Protein AF-A0A932UHQ4-F1 (afdb_monomer)

Mean predicted aligned error: 13.34 Å

Nearest PDB structures (foldseek):
  6szw-assembly1_A  TM=2.235E-01  e=7.046E-02  Homo sapiens
  3rpx-assembly1_A  TM=2.672E-01  e=3.011E-01  Homo sapiens
  6szw-assembly1_B  TM=2.443E-01  e=2.387E-01  Homo sapiens
  6szw-assembly1_C  TM=2.481E-01  e=2.841E-01  Homo sapiens
  3dxp-assembly1_A-2  TM=4.484E-01  e=2.438E+00  Cupriavidus pinatubonensis JMP134

Sequence (147 aa):
MKAQSSPATHTNRSVLEGSATVTVVSAGSTLTLVYRLDWVTPARTAAVQAAIETPAARRKQADNTLRDLLEQCVERWSYQHEGSEPQPVPVTRREIRKLNRDQLVWLFQVIGDDIQERLKSAGGSAEPETDAAERVQSSEIIGDDTG

Solvent-accessible surface area (backbone atoms only — not comparable to full-atom values): 8994 Å² total; per-residue (Å²): 134,86,80,82,72,74,74,54,81,56,72,60,75,50,78,50,99,64,31,36,37,47,31,45,37,45,94,63,30,37,40,37,39,34,32,38,52,85,56,73,39,74,70,52,53,50,51,50,50,53,34,71,70,45,55,79,95,50,35,73,60,26,50,50,50,51,43,59,50,44,60,72,28,33,60,30,35,25,59,24,49,74,95,51,76,70,51,78,41,71,51,40,74,71,59,53,66,71,53,51,68,69,56,52,53,49,54,53,47,57,54,49,51,54,51,54,51,48,56,56,62,74,61,74,80,76,74,78,85,87,77,85,82,83,82,90,76,93,83,83,92,83,89,81,89,88,137

pLDDT: mean 73.31, std 17.28, range [30.92, 91.38]

Secondary structure (DSSP, 8-state):
------------EEEETTEEEEEEEETTEEEEEEEESTT--HHHHHHHHHHHH--GGGHHHHHHHHHHHHHHHEEEEEEEETTSPPEEEE--HHHHHT--HHHHHHHHHHHHHHHHHHHHHHT------------------------

Structure (mmCIF, N/CA/C/O backbone):
data_AF-A0A932UHQ4-F1
#
_entry.id   AF-A0A932UHQ4-F1
#
loop_
_atom_site.group_PDB
_atom_site.id
_atom_site.type_symbol
_atom_site.label_atom_id
_atom_site.label_alt_id
_atom_site.label_comp_id
_atom_site.label_asym_id
_atom_site.label_entity_id
_atom_site.label_seq_id
_atom_site.pdbx_PDB_ins_code
_atom_site.Cartn_x
_atom_site.Cartn_y
_atom_site.Cartn_z
_atom_site.occupancy
_atom_site.B_iso_or_equiv
_atom_site.auth_seq_id
_atom_site.auth_comp_id
_atom_site.auth_asym_id
_atom_site.auth_atom_id
_atom_site.pdbx_PDB_model_num
ATOM 1 N N . MET A 1 1 ? 15.896 7.473 30.539 1.00 32.22 1 MET A N 1
ATOM 2 C CA . MET A 1 1 ? 15.873 6.160 29.858 1.00 32.22 1 MET A CA 1
ATOM 3 C C . MET A 1 1 ? 14.906 6.266 28.684 1.00 32.22 1 MET A C 1
ATOM 5 O O . MET A 1 1 ? 13.723 6.455 28.920 1.00 32.22 1 MET A O 1
ATOM 9 N N . LYS A 1 2 ? 15.398 6.293 27.435 1.00 30.92 2 LYS A N 1
ATOM 10 C CA . LYS A 1 2 ? 14.538 6.332 26.240 1.00 30.92 2 LYS A CA 1
ATOM 11 C C . LYS A 1 2 ? 14.083 4.902 25.952 1.00 30.92 2 LYS A C 1
ATOM 13 O O . LYS A 1 2 ? 14.878 4.111 25.459 1.00 30.92 2 LYS A O 1
ATOM 18 N N . ALA A 1 3 ? 12.846 4.569 26.305 1.00 32.34 3 ALA A N 1
ATOM 19 C CA . ALA A 1 3 ? 12.237 3.321 25.876 1.00 32.34 3 ALA A CA 1
ATOM 20 C C . ALA A 1 3 ? 12.028 3.392 24.356 1.00 32.34 3 ALA A C 1
ATOM 22 O O . ALA A 1 3 ? 11.121 4.063 23.868 1.00 32.34 3 ALA A O 1
ATOM 23 N N . GLN A 1 4 ? 12.916 2.740 23.607 1.00 37.84 4 GLN A N 1
ATOM 24 C CA . GLN A 1 4 ? 12.608 2.244 22.272 1.00 37.84 4 GLN A CA 1
ATOM 25 C C . GLN A 1 4 ? 11.568 1.131 22.450 1.00 37.84 4 GLN A C 1
ATOM 27 O O . GLN A 1 4 ? 11.911 -0.043 22.548 1.00 37.84 4 GLN A O 1
ATOM 32 N N . SER A 1 5 ? 10.294 1.503 22.575 1.00 36.25 5 SER A N 1
ATOM 33 C CA . SER A 1 5 ? 9.209 0.534 22.450 1.00 36.25 5 SER A CA 1
ATOM 34 C C . SER A 1 5 ? 9.106 0.164 20.978 1.00 36.25 5 SER A C 1
ATOM 36 O O . SER A 1 5 ? 8.665 0.970 20.160 1.00 36.25 5 SER A O 1
ATOM 38 N N . SER A 1 6 ? 9.566 -1.042 20.652 1.00 48.47 6 SER A N 1
ATOM 39 C CA . SER A 1 6 ? 9.252 -1.712 19.390 1.00 48.47 6 SER A CA 1
ATOM 40 C C . SER A 1 6 ? 7.749 -1.580 19.119 1.00 48.47 6 SER A C 1
ATOM 42 O O . SER A 1 6 ? 6.965 -1.893 20.022 1.00 48.47 6 SER A O 1
ATOM 44 N N . PRO A 1 7 ? 7.304 -1.110 17.942 1.00 43.22 7 PRO A N 1
ATOM 45 C CA . PRO A 1 7 ? 5.892 -1.196 17.619 1.00 43.22 7 PRO A CA 1
ATOM 46 C C . PRO A 1 7 ? 5.579 -2.677 17.407 1.00 43.22 7 PRO A C 1
ATOM 48 O O . PRO A 1 7 ? 6.293 -3.366 16.682 1.00 43.22 7 PRO A O 1
ATOM 51 N N . ALA A 1 8 ? 4.576 -3.182 18.118 1.00 41.97 8 ALA A N 1
ATOM 52 C CA . ALA A 1 8 ? 4.170 -4.574 18.035 1.00 41.97 8 ALA A CA 1
ATOM 53 C C . ALA A 1 8 ? 3.922 -4.978 16.566 1.00 41.97 8 ALA A C 1
ATOM 55 O O . ALA A 1 8 ? 3.245 -4.283 15.814 1.00 41.97 8 ALA A O 1
ATOM 56 N N . THR A 1 9 ? 4.501 -6.102 16.152 1.00 50.09 9 THR A N 1
ATOM 57 C CA . THR A 1 9 ? 4.304 -6.686 14.822 1.00 50.09 9 THR A CA 1
ATOM 58 C C . THR A 1 9 ? 3.655 -8.042 15.035 1.00 50.09 9 THR A C 1
ATOM 60 O O . THR A 1 9 ? 4.331 -9.022 15.332 1.00 50.09 9 THR A O 1
ATOM 63 N N . HIS A 1 10 ? 2.331 -8.101 14.931 1.00 46.88 10 HIS A N 1
ATOM 64 C CA . HIS A 1 10 ? 1.607 -9.366 14.849 1.00 46.88 10 HIS A CA 1
ATOM 65 C C . HIS A 1 10 ? 0.943 -9.456 13.479 1.00 46.88 10 HIS A C 1
ATOM 67 O O . HIS A 1 10 ? -0.136 -8.905 13.274 1.00 46.88 10 HIS A O 1
ATOM 73 N N . THR A 1 11 ? 1.609 -10.153 12.556 1.00 55.97 11 THR A N 1
ATOM 74 C CA . THR A 1 11 ? 1.169 -10.325 11.170 1.00 55.97 11 THR A CA 1
ATOM 75 C C . THR A 1 11 ? 0.396 -11.635 11.019 1.00 55.97 11 THR A C 1
ATOM 77 O O . THR A 1 11 ? 0.990 -12.701 10.871 1.00 55.97 11 THR A O 1
ATOM 80 N N . ASN A 1 12 ? -0.939 -11.580 11.051 1.00 55.19 12 ASN A N 1
ATOM 81 C CA . ASN A 1 12 ? -1.762 -12.692 10.569 1.00 55.19 12 ASN A CA 1
ATOM 82 C C . ASN A 1 12 ? -1.831 -12.604 9.035 1.00 55.19 12 ASN A C 1
ATOM 84 O O . ASN A 1 12 ? -2.286 -11.596 8.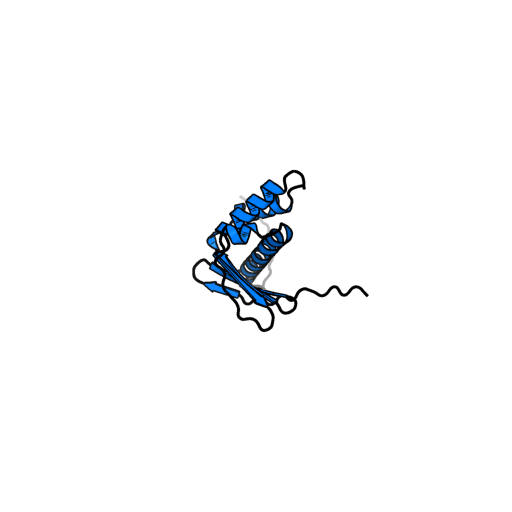493 1.00 55.19 12 ASN A O 1
ATOM 88 N N . ARG A 1 13 ? -1.305 -13.622 8.343 1.00 65.62 13 ARG A N 1
ATOM 89 C CA . ARG A 1 13 ? -1.136 -13.644 6.884 1.00 65.62 13 ARG A CA 1
ATOM 90 C C . ARG A 1 13 ? -2.131 -14.615 6.268 1.00 65.62 13 ARG A C 1
ATOM 92 O O . ARG A 1 13 ? -2.139 -15.792 6.608 1.00 65.62 13 ARG A O 1
ATOM 99 N N . SER A 1 14 ? -2.928 -14.143 5.317 1.00 64.00 14 SER A N 1
ATOM 100 C CA . SER A 1 14 ? -3.786 -14.995 4.484 1.00 64.00 14 SER A CA 1
ATOM 101 C C . SER A 1 14 ? -3.622 -14.614 3.014 1.00 64.00 14 SER A C 1
ATOM 103 O O . SER A 1 14 ? -3.388 -13.443 2.704 1.00 64.00 14 SER A O 1
ATOM 105 N N . VAL A 1 15 ? -3.699 -15.602 2.120 1.00 65.88 15 VAL A N 1
ATOM 106 C CA . VAL A 1 15 ? -3.723 -15.411 0.662 1.00 65.88 15 VAL A CA 1
ATOM 107 C C . VAL A 1 15 ? -5.084 -15.866 0.161 1.00 65.88 15 VAL A C 1
ATOM 109 O O . VAL A 1 15 ? -5.520 -16.970 0.474 1.00 65.88 15 VAL A O 1
ATOM 112 N N . LEU A 1 16 ? -5.742 -15.009 -0.606 1.00 63.16 16 LEU A N 1
ATOM 113 C CA . LEU A 1 16 ? -6.976 -15.296 -1.332 1.00 63.16 16 LEU A CA 1
ATOM 114 C C . LEU A 1 16 ? -6.670 -14.993 -2.796 1.00 63.16 16 LEU A C 1
ATOM 116 O O . LEU A 1 16 ? -6.079 -13.957 -3.042 1.00 63.16 16 LEU A O 1
ATOM 120 N N . GLU A 1 17 ? -6.994 -15.888 -3.732 1.00 67.69 17 GLU A N 1
ATOM 121 C CA . GLU A 1 17 ? -6.719 -15.785 -5.184 1.00 67.69 17 GLU A CA 1
ATOM 122 C C . GLU A 1 17 ? -6.253 -14.396 -5.686 1.00 67.69 17 GLU A C 1
ATOM 124 O O . GLU A 1 17 ? -7.058 -13.513 -5.967 1.00 67.69 17 GLU A O 1
ATOM 129 N N . GLY A 1 18 ? -4.933 -14.192 -5.795 1.00 77.00 18 GLY A N 1
ATOM 130 C CA . GLY A 1 18 ? -4.339 -12.964 -6.349 1.00 77.00 18 GLY A CA 1
ATOM 131 C C . GLY A 1 18 ? -4.169 -11.777 -5.387 1.00 77.00 18 GLY A C 1
ATOM 132 O O . GLY A 1 18 ? -3.491 -10.815 -5.749 1.00 77.00 18 GLY A O 1
ATOM 133 N N . SER A 1 19 ? -4.679 -11.860 -4.160 1.00 84.75 19 SER A N 1
ATOM 134 C CA . SER A 1 19 ? -4.594 -10.824 -3.126 1.00 84.75 19 SER A CA 1
ATOM 135 C C . SER A 1 19 ? -4.091 -11.384 -1.786 1.00 84.75 19 SER A C 1
ATOM 137 O O . SER A 1 19 ? -4.210 -12.567 -1.459 1.00 84.75 19 SER A O 1
ATOM 139 N N . ALA A 1 20 ? -3.480 -10.519 -0.988 1.00 85.06 20 ALA A N 1
ATOM 140 C CA . ALA A 1 20 ? -2.938 -10.836 0.320 1.00 85.06 20 ALA A CA 1
ATOM 141 C C . ALA A 1 20 ? -3.496 -9.887 1.377 1.00 85.06 20 ALA A C 1
ATOM 143 O O . ALA A 1 20 ? -3.722 -8.701 1.132 1.00 85.06 20 ALA A O 1
ATOM 144 N N . THR A 1 21 ? -3.693 -10.434 2.573 1.00 86.00 21 THR A N 1
ATOM 145 C CA . THR A 1 21 ? -4.080 -9.664 3.751 1.00 86.00 21 THR A CA 1
ATOM 146 C C . THR A 1 21 ? -2.889 -9.547 4.689 1.00 86.00 21 THR A C 1
ATOM 148 O O . THR A 1 21 ? -2.250 -10.556 5.002 1.00 86.00 21 THR A O 1
ATOM 151 N N . VAL A 1 22 ? -2.624 -8.326 5.150 1.00 85.38 22 VAL A N 1
ATOM 152 C CA . VAL A 1 22 ? -1.652 -8.024 6.202 1.00 85.38 22 VAL A CA 1
ATOM 153 C C . VAL A 1 22 ? -2.358 -7.265 7.322 1.00 85.38 22 VAL A C 1
ATOM 155 O O . VAL A 1 22 ? -3.051 -6.272 7.087 1.00 85.38 22 VAL A O 1
ATOM 158 N N . THR A 1 23 ? -2.202 -7.752 8.548 1.00 84.75 23 THR A N 1
ATOM 159 C CA . THR A 1 23 ? -2.722 -7.105 9.754 1.00 84.75 23 THR A CA 1
ATOM 160 C C . THR A 1 23 ? -1.554 -6.576 10.574 1.00 84.75 23 THR A C 1
ATOM 162 O O . THR A 1 23 ? -0.592 -7.297 10.813 1.00 84.75 23 THR A O 1
ATOM 165 N N . VAL A 1 24 ? -1.635 -5.316 10.994 1.00 83.69 24 VAL A N 1
ATOM 166 C CA . VAL 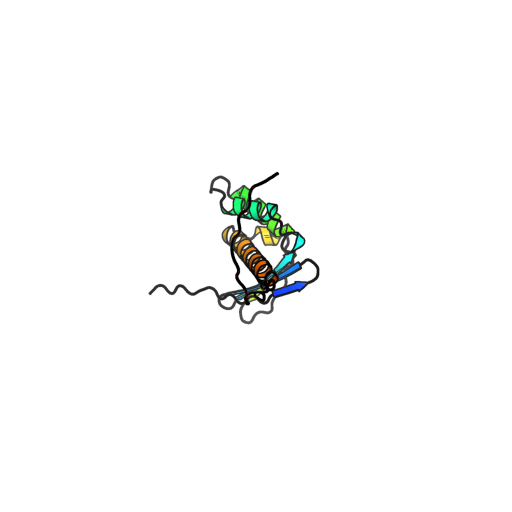A 1 24 ? -0.640 -4.646 11.833 1.00 83.69 24 VAL A CA 1
ATOM 167 C C . VAL A 1 24 ? -1.320 -4.174 13.106 1.00 83.69 24 VAL A C 1
ATOM 169 O O . VAL A 1 24 ? -2.324 -3.466 13.048 1.00 83.69 24 VAL A O 1
ATOM 172 N N . VAL A 1 25 ? -0.768 -4.549 14.257 1.00 81.88 25 VAL A N 1
ATOM 173 C CA . VAL A 1 25 ? -1.319 -4.208 15.572 1.00 81.88 25 VAL A CA 1
ATOM 174 C C . VAL A 1 25 ? -0.342 -3.296 16.293 1.00 81.88 25 VAL A C 1
ATOM 176 O O . VAL A 1 25 ? 0.749 -3.725 16.623 1.00 81.88 25 VAL A O 1
ATOM 179 N N . SER A 1 26 ? -0.717 -2.055 16.581 1.00 76.88 26 SER A N 1
ATOM 180 C CA . SER A 1 26 ? 0.136 -1.102 17.292 1.00 76.88 26 SER A CA 1
ATOM 181 C C . SER A 1 26 ? -0.655 -0.354 18.357 1.00 76.88 26 SER A C 1
ATOM 183 O O . SER A 1 26 ? -1.703 0.211 18.057 1.00 76.88 26 SER A O 1
ATOM 185 N N . ALA A 1 27 ? -0.149 -0.356 19.596 1.00 77.06 27 ALA A N 1
ATOM 186 C CA . ALA A 1 27 ? -0.675 0.411 20.733 1.00 77.06 27 ALA A CA 1
ATOM 187 C C . ALA A 1 27 ? -2.217 0.387 20.853 1.00 77.06 27 ALA A C 1
ATOM 189 O O . ALA A 1 27 ? -2.868 1.430 20.830 1.00 77.06 27 ALA A O 1
ATOM 190 N N . GLY A 1 28 ? -2.806 -0.812 20.918 1.00 73.50 28 GLY A N 1
ATOM 191 C CA . GLY A 1 28 ? -4.261 -0.982 21.044 1.00 73.50 28 GLY A CA 1
ATOM 192 C C . GLY A 1 28 ? -5.045 -0.684 19.761 1.00 73.50 28 GLY A C 1
ATOM 193 O O . GLY A 1 28 ? -6.260 -0.567 19.790 1.00 73.50 28 GLY A O 1
ATOM 194 N N . SER A 1 29 ? -4.387 -0.539 18.613 1.00 79.06 29 SER A N 1
ATOM 195 C CA . SER A 1 29 ? -5.055 -0.357 17.325 1.00 79.06 29 SER A CA 1
ATOM 196 C C . SER A 1 29 ? -4.635 -1.429 16.333 1.00 79.06 29 SER A C 1
ATOM 198 O O . SER A 1 29 ? -3.470 -1.808 16.281 1.00 79.06 29 SER A O 1
ATOM 200 N N . THR A 1 30 ? -5.573 -1.884 15.514 1.00 84.31 30 THR A N 1
ATOM 201 C CA . THR A 1 30 ? -5.357 -2.872 14.463 1.00 84.31 30 THR A CA 1
ATOM 202 C C . THR A 1 30 ? -5.686 -2.251 13.114 1.00 84.31 30 THR A C 1
ATOM 204 O O . THR A 1 30 ? -6.799 -1.779 12.888 1.00 84.31 30 THR A O 1
ATOM 207 N N . LEU A 1 31 ? -4.720 -2.261 12.203 1.00 84.19 31 LEU A N 1
ATOM 208 C CA . LEU A 1 31 ? -4.926 -1.973 10.792 1.00 84.19 31 LEU A CA 1
ATOM 209 C C . LEU A 1 31 ? -4.908 -3.290 10.025 1.00 84.19 31 LEU A C 1
ATOM 211 O O . LEU A 1 31 ? -3.943 -4.038 10.115 1.00 84.19 31 LEU A O 1
ATOM 215 N N . THR A 1 32 ? -5.938 -3.553 9.235 1.00 87.00 32 THR A N 1
ATOM 216 C CA . THR A 1 32 ? -5.931 -4.651 8.264 1.00 87.00 32 THR A CA 1
ATOM 217 C C . THR A 1 32 ? -5.926 -4.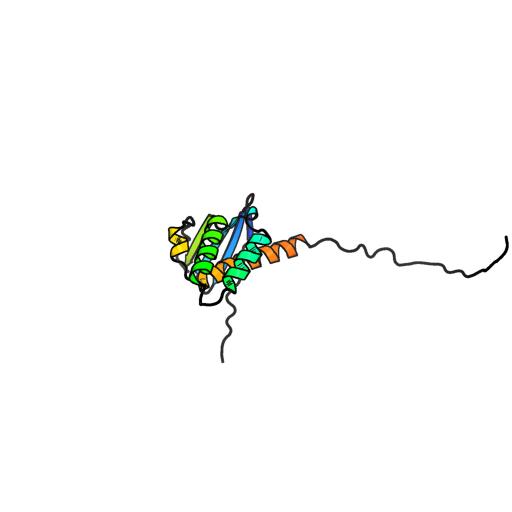065 6.865 1.00 87.00 32 THR A C 1
ATOM 219 O O . THR A 1 32 ? -6.725 -3.182 6.564 1.00 87.00 32 THR A O 1
ATOM 222 N N . LEU A 1 33 ? -5.024 -4.546 6.019 1.00 87.44 33 LEU A N 1
ATOM 223 C CA . LEU A 1 33 ? -4.851 -4.136 4.631 1.00 87.44 33 LEU A CA 1
ATOM 224 C C . LEU A 1 33 ? -5.055 -5.355 3.742 1.00 87.44 33 LEU A C 1
ATOM 226 O O . LEU A 1 33 ? -4.462 -6.402 3.992 1.00 87.44 33 LEU A O 1
ATOM 230 N N . VAL A 1 34 ? -5.859 -5.204 2.695 1.00 88.38 34 VAL A N 1
ATOM 231 C CA . VAL A 1 34 ? -5.984 -6.192 1.621 1.00 88.38 34 VAL A CA 1
ATOM 232 C C . VAL A 1 34 ? -5.405 -5.577 0.361 1.00 88.38 34 VAL A C 1
ATOM 234 O O . VAL A 1 34 ? -5.875 -4.531 -0.093 1.00 88.38 34 VAL A O 1
ATOM 237 N N . TYR A 1 35 ? -4.366 -6.206 -0.175 1.00 87.50 35 TYR A N 1
ATOM 238 C CA . TYR A 1 35 ? -3.615 -5.706 -1.315 1.00 87.50 35 TYR A CA 1
ATOM 239 C C . TYR A 1 35 ? -3.419 -6.786 -2.375 1.00 87.50 35 TYR A C 1
ATOM 241 O O . TYR A 1 35 ? -3.454 -7.981 -2.096 1.00 87.50 35 TYR A O 1
ATOM 249 N N . ARG A 1 36 ? -3.203 -6.346 -3.606 1.00 87.31 36 ARG A N 1
ATOM 250 C CA . ARG A 1 36 ? -3.063 -7.191 -4.786 1.00 87.31 36 ARG A CA 1
ATOM 251 C C . ARG A 1 36 ? -1.626 -7.681 -4.948 1.00 87.31 36 ARG A C 1
ATOM 253 O O . ARG A 1 36 ? -0.699 -6.873 -4.989 1.00 87.31 36 ARG A O 1
ATOM 260 N N . LEU A 1 37 ? -1.431 -8.993 -5.078 1.00 80.50 37 LEU A N 1
ATOM 261 C CA . LEU A 1 37 ? -0.108 -9.604 -5.264 1.00 80.50 37 LEU A CA 1
ATOM 262 C C . LEU A 1 37 ? 0.413 -9.424 -6.693 1.00 80.50 37 LEU A C 1
ATOM 264 O O . LEU A 1 37 ? 1.600 -9.169 -6.880 1.00 80.50 37 LEU A O 1
ATOM 268 N N . ASP A 1 38 ? -0.470 -9.481 -7.695 1.00 80.38 38 ASP A N 1
ATOM 269 C CA . ASP A 1 38 ? -0.127 -9.234 -9.105 1.00 80.38 38 ASP A CA 1
ATOM 270 C C . ASP A 1 38 ? 0.353 -7.796 -9.349 1.00 80.38 38 ASP A C 1
ATOM 272 O O . ASP A 1 38 ? 0.999 -7.492 -10.356 1.00 80.38 38 ASP A O 1
ATOM 276 N N . TRP A 1 39 ? 0.060 -6.896 -8.408 1.00 79.25 39 TRP A N 1
ATOM 277 C CA . TRP A 1 39 ? 0.526 -5.529 -8.481 1.00 79.25 39 TRP A CA 1
ATOM 278 C C . TRP A 1 39 ? 2.019 -5.392 -8.177 1.00 79.25 39 TRP A C 1
ATOM 280 O O . TRP A 1 39 ? 2.664 -4.484 -8.710 1.00 79.25 39 TRP A O 1
ATOM 290 N N . VAL A 1 40 ? 2.575 -6.282 -7.357 1.00 74.94 40 VAL A N 1
ATOM 291 C CA . VAL A 1 40 ? 3.941 -6.185 -6.848 1.00 74.94 40 VAL A CA 1
ATOM 292 C C . VAL A 1 40 ? 4.934 -6.630 -7.917 1.00 74.94 40 VAL A C 1
ATOM 294 O O . VAL A 1 40 ? 5.315 -7.794 -8.014 1.00 74.94 40 VAL A O 1
ATOM 297 N N . THR A 1 41 ? 5.395 -5.675 -8.718 1.00 81.25 41 THR A N 1
ATOM 298 C CA . THR A 1 41 ? 6.445 -5.900 -9.715 1.00 81.25 41 THR A CA 1
ATOM 299 C C . THR A 1 41 ? 7.718 -5.141 -9.346 1.00 81.25 41 THR A C 1
ATOM 301 O O . THR A 1 41 ? 7.628 -4.066 -8.745 1.00 81.25 41 THR A O 1
ATOM 304 N N . PRO A 1 42 ? 8.911 -5.612 -9.764 1.00 77.88 42 PRO A N 1
ATOM 305 C CA . PRO A 1 42 ? 10.168 -4.901 -9.514 1.00 77.88 42 PRO A CA 1
ATOM 306 C C . PRO A 1 42 ? 10.139 -3.436 -9.974 1.00 77.88 42 PRO A C 1
ATOM 308 O O . PRO A 1 42 ? 10.640 -2.553 -9.282 1.00 77.88 42 PRO A O 1
ATOM 311 N N . ALA A 1 43 ? 9.486 -3.161 -11.108 1.00 82.25 43 ALA A N 1
ATOM 312 C CA . ALA A 1 43 ? 9.324 -1.809 -11.636 1.00 82.25 43 ALA A CA 1
ATOM 313 C C . ALA A 1 43 ? 8.499 -0.904 -10.704 1.00 82.25 43 ALA A C 1
ATOM 315 O O . ALA A 1 43 ? 8.841 0.261 -10.502 1.00 82.25 43 ALA A O 1
ATOM 316 N N . ARG A 1 44 ? 7.426 -1.434 -10.105 1.00 84.94 44 ARG A N 1
ATOM 317 C CA . ARG A 1 44 ? 6.587 -0.686 -9.159 1.00 84.94 44 ARG A CA 1
ATOM 318 C C . ARG A 1 44 ? 7.278 -0.500 -7.817 1.00 84.94 44 ARG A C 1
ATOM 320 O O . ARG A 1 44 ? 7.231 0.601 -7.279 1.00 84.94 44 ARG A O 1
ATOM 327 N N . THR A 1 45 ? 7.992 -1.510 -7.328 1.00 84.25 45 THR A N 1
ATOM 328 C CA . THR A 1 45 ? 8.819 -1.387 -6.120 1.00 84.25 45 THR A CA 1
ATOM 329 C C . THR A 1 45 ? 9.890 -0.308 -6.290 1.00 84.25 45 THR A C 1
ATOM 331 O O . THR A 1 45 ? 10.050 0.542 -5.417 1.00 84.25 45 THR A O 1
ATOM 334 N N . ALA A 1 46 ? 10.562 -0.265 -7.444 1.00 84.88 46 ALA A N 1
ATOM 335 C CA . ALA A 1 46 ? 11.524 0.790 -7.755 1.00 84.88 46 ALA A CA 1
ATOM 336 C C . ALA A 1 46 ? 10.867 2.181 -7.821 1.00 84.88 46 ALA A C 1
ATOM 338 O O . ALA A 1 46 ? 11.427 3.152 -7.313 1.00 84.88 46 ALA A O 1
ATOM 339 N N . ALA A 1 47 ? 9.662 2.289 -8.394 1.00 87.12 47 ALA A N 1
ATOM 340 C CA . ALA A 1 47 ? 8.915 3.546 -8.440 1.00 87.12 47 ALA A CA 1
ATOM 341 C C . ALA A 1 47 ? 8.517 4.049 -7.041 1.00 87.12 47 ALA A C 1
ATOM 343 O O . ALA A 1 47 ? 8.623 5.246 -6.768 1.00 87.12 47 ALA A O 1
ATOM 344 N N . VAL A 1 48 ? 8.104 3.145 -6.146 1.00 88.50 48 VAL A N 1
ATOM 345 C CA . VAL A 1 48 ? 7.836 3.460 -4.735 1.00 88.50 48 VAL A CA 1
ATOM 346 C C . VAL A 1 48 ? 9.106 3.977 -4.062 1.00 88.50 48 VAL A C 1
ATOM 348 O O . VAL A 1 48 ? 9.081 5.062 -3.482 1.00 88.50 48 VAL A O 1
ATOM 351 N N . GLN A 1 49 ? 10.226 3.260 -4.192 1.00 88.56 49 GLN A N 1
ATOM 352 C CA . GLN A 1 49 ? 11.492 3.651 -3.569 1.00 88.56 49 GLN A CA 1
ATOM 353 C C . GLN A 1 49 ? 11.962 5.030 -4.052 1.00 88.56 49 GLN A C 1
ATOM 355 O O . GLN A 1 49 ? 12.248 5.912 -3.242 1.00 88.56 49 GLN A O 1
ATOM 360 N N . ALA A 1 50 ? 11.932 5.265 -5.365 1.00 88.62 50 ALA A N 1
ATOM 361 C CA . ALA A 1 50 ? 12.283 6.557 -5.945 1.00 88.62 50 ALA A CA 1
ATOM 362 C C . ALA A 1 50 ? 11.381 7.691 -5.421 1.00 88.62 50 ALA A C 1
ATOM 364 O O . ALA A 1 50 ? 11.849 8.800 -5.143 1.00 88.62 50 ALA A O 1
ATOM 365 N N . ALA A 1 51 ? 10.083 7.429 -5.241 1.00 87.88 51 ALA A N 1
ATOM 366 C CA . ALA A 1 51 ? 9.155 8.404 -4.681 1.00 87.88 51 ALA A CA 1
ATOM 367 C C . ALA A 1 51 ? 9.423 8.685 -3.186 1.00 87.88 51 ALA A C 1
ATOM 369 O O . ALA A 1 51 ? 9.301 9.836 -2.748 1.00 87.88 51 ALA A O 1
ATOM 370 N N . ILE A 1 52 ? 9.842 7.682 -2.407 1.00 87.12 52 ILE A N 1
ATOM 371 C CA . ILE A 1 52 ? 10.237 7.827 -0.994 1.00 87.12 52 ILE A CA 1
ATOM 372 C C . ILE A 1 52 ? 11.511 8.674 -0.858 1.00 87.12 52 ILE A C 1
ATOM 374 O O . ILE A 1 52 ? 11.568 9.571 -0.014 1.00 87.12 52 ILE A O 1
ATOM 378 N N . GLU A 1 53 ? 12.494 8.457 -1.726 1.00 89.12 53 GLU A N 1
ATOM 379 C CA . GLU A 1 53 ? 13.791 9.151 -1.703 1.00 89.12 53 GLU A CA 1
ATOM 380 C C . GLU A 1 53 ? 13.750 10.550 -2.341 1.00 89.12 53 GLU A C 1
ATOM 382 O O . GLU A 1 53 ? 14.703 11.324 -2.239 1.00 89.12 53 GLU A O 1
ATOM 387 N N . THR A 1 54 ? 12.634 10.910 -2.984 1.00 88.50 54 THR A N 1
ATOM 388 C CA . THR A 1 54 ? 12.505 12.178 -3.708 1.00 88.50 54 THR A CA 1
ATOM 389 C C . THR A 1 54 ? 12.744 13.403 -2.796 1.00 88.50 54 THR A C 1
ATOM 391 O O . THR A 1 54 ? 12.065 13.564 -1.771 1.00 88.50 54 THR A O 1
ATOM 394 N N . PRO A 1 55 ? 13.638 14.339 -3.191 1.00 81.62 55 PRO A N 1
ATOM 395 C CA . PRO A 1 55 ? 13.901 15.572 -2.452 1.00 81.62 55 PRO A CA 1
ATOM 396 C C . PRO A 1 55 ? 12.663 16.455 -2.271 1.00 81.62 55 PRO A C 1
ATOM 398 O O . PRO A 1 55 ? 11.739 16.444 -3.088 1.00 81.62 55 PRO A O 1
ATOM 401 N N . ALA A 1 56 ? 12.689 17.316 -1.245 1.00 80.12 56 ALA A N 1
ATOM 402 C CA . ALA A 1 56 ? 11.585 18.219 -0.895 1.00 80.12 56 ALA A CA 1
ATOM 403 C C . ALA A 1 56 ? 11.010 19.000 -2.092 1.00 80.12 56 ALA A C 1
ATOM 405 O O . ALA A 1 56 ? 9.792 19.091 -2.235 1.00 80.12 56 ALA A O 1
ATOM 406 N N . ALA A 1 57 ? 11.876 19.469 -2.994 1.00 78.19 57 ALA A N 1
ATOM 407 C CA . ALA A 1 57 ? 11.502 20.250 -4.172 1.00 78.19 57 ALA A CA 1
ATOM 408 C C . ALA A 1 57 ? 10.534 19.536 -5.139 1.00 78.19 57 ALA A C 1
ATOM 410 O O . ALA A 1 57 ? 9.810 20.205 -5.872 1.00 78.19 57 ALA A O 1
ATOM 411 N N . ARG A 1 58 ? 10.488 18.195 -5.147 1.00 83.94 58 ARG A N 1
ATOM 412 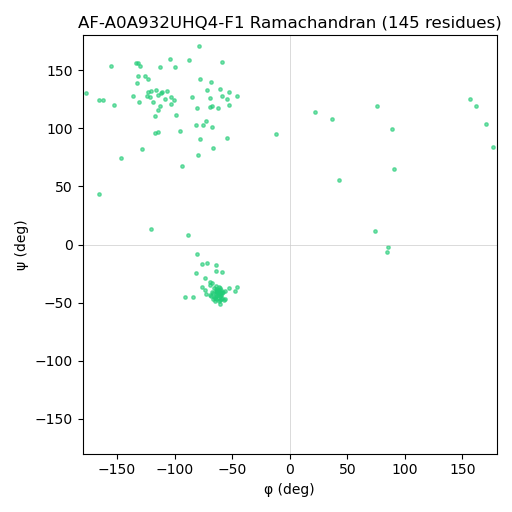C CA . ARG A 1 58 ? 9.579 17.399 -5.998 1.00 83.94 58 ARG A CA 1
ATOM 413 C C . ARG A 1 58 ? 8.635 16.495 -5.198 1.00 83.94 58 ARG A C 1
ATOM 415 O O . ARG A 1 58 ? 7.957 15.648 -5.779 1.00 83.94 58 ARG A O 1
ATOM 422 N N . ARG A 1 59 ? 8.523 16.702 -3.878 1.00 84.56 59 ARG A N 1
ATOM 423 C CA . ARG A 1 59 ? 7.703 15.851 -2.993 1.00 84.56 59 ARG A CA 1
ATOM 424 C C . ARG A 1 59 ? 6.246 15.762 -3.415 1.00 84.56 59 ARG A C 1
ATOM 426 O O . ARG A 1 59 ? 5.701 14.673 -3.403 1.00 84.56 59 ARG A O 1
ATOM 433 N N . LYS A 1 60 ? 5.632 16.859 -3.864 1.00 87.81 60 LYS A N 1
ATOM 434 C CA . LYS A 1 60 ? 4.225 16.839 -4.297 1.00 87.81 60 LYS A CA 1
ATOM 435 C C . LYS A 1 60 ? 3.981 15.842 -5.434 1.00 87.81 60 LYS A C 1
ATOM 437 O O . LYS A 1 60 ? 2.974 15.143 -5.428 1.00 87.81 60 LYS A O 1
ATOM 442 N N . GLN A 1 61 ? 4.899 15.777 -6.399 1.00 87.69 61 GLN A N 1
ATOM 443 C CA . GLN A 1 61 ? 4.805 14.828 -7.505 1.00 87.69 61 GLN A CA 1
ATOM 444 C C . GLN A 1 61 ? 5.006 13.395 -7.007 1.00 87.69 61 GLN A C 1
ATOM 446 O O . GLN A 1 61 ? 4.211 12.527 -7.345 1.00 87.69 61 GLN A O 1
ATOM 451 N N . ALA A 1 62 ? 6.003 13.169 -6.151 1.00 89.88 62 ALA A N 1
ATOM 452 C CA . ALA A 1 62 ? 6.247 11.860 -5.553 1.00 89.88 62 ALA A CA 1
ATOM 453 C C . ALA A 1 62 ? 5.075 11.366 -4.691 1.00 89.88 62 ALA A C 1
ATOM 455 O O . ALA A 1 62 ? 4.693 10.206 -4.792 1.00 89.88 62 ALA A O 1
ATOM 456 N N . ASP A 1 63 ? 4.462 12.237 -3.889 1.00 90.19 63 ASP A N 1
ATOM 457 C CA . ASP A 1 63 ? 3.297 11.8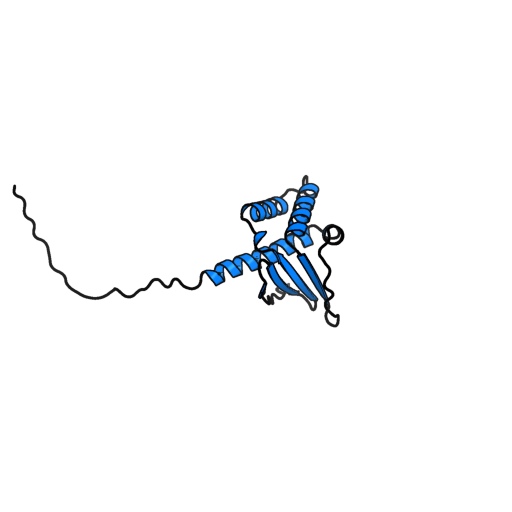89 -3.075 1.00 90.19 63 ASP A CA 1
ATOM 458 C C . ASP A 1 63 ? 2.104 11.515 -3.960 1.00 90.19 63 ASP A C 1
ATOM 460 O O . ASP A 1 63 ? 1.369 10.588 -3.638 1.00 90.19 63 ASP A O 1
ATOM 464 N N . ASN A 1 64 ? 1.905 12.206 -5.086 1.00 90.12 64 ASN A N 1
ATOM 465 C CA . ASN A 1 64 ? 0.868 11.833 -6.049 1.00 90.12 64 ASN A CA 1
ATOM 466 C C . ASN A 1 64 ? 1.144 10.454 -6.655 1.00 90.12 64 ASN A C 1
ATOM 468 O O . ASN A 1 64 ? 0.240 9.627 -6.674 1.00 90.12 64 ASN A O 1
ATOM 472 N N . THR A 1 65 ? 2.392 10.171 -7.039 1.00 90.25 65 THR A N 1
ATOM 473 C CA . THR A 1 65 ? 2.795 8.837 -7.501 1.00 90.25 65 THR A CA 1
ATOM 474 C C . THR A 1 65 ? 2.512 7.773 -6.441 1.00 90.25 65 THR A C 1
ATOM 476 O O . THR A 1 65 ? 1.901 6.759 -6.755 1.00 90.25 65 THR A O 1
ATOM 479 N N . LEU A 1 66 ? 2.885 8.002 -5.177 1.00 90.75 66 LEU A N 1
ATOM 480 C CA . LEU A 1 66 ? 2.603 7.063 -4.083 1.00 90.75 66 LEU A CA 1
ATOM 481 C C . LEU A 1 66 ? 1.099 6.819 -3.918 1.00 90.75 66 LEU A C 1
ATOM 483 O O . LEU A 1 66 ? 0.682 5.680 -3.742 1.00 90.75 66 LEU A O 1
ATOM 487 N N . ARG A 1 67 ? 0.272 7.864 -4.018 1.00 91.38 67 ARG A N 1
ATOM 488 C CA . ARG A 1 67 ? -1.189 7.732 -3.942 1.00 91.38 67 ARG A CA 1
ATOM 489 C C . ARG A 1 67 ? -1.761 6.924 -5.106 1.00 91.38 67 ARG A C 1
ATOM 491 O O . ARG A 1 67 ? -2.559 6.024 -4.865 1.00 91.38 67 ARG A O 1
ATOM 498 N N . ASP A 1 68 ? -1.335 7.212 -6.332 1.00 89.94 68 ASP A N 1
ATOM 499 C CA . ASP A 1 68 ? -1.793 6.504 -7.535 1.00 89.94 68 ASP A CA 1
ATOM 500 C C . ASP A 1 68 ? -1.373 5.027 -7.514 1.00 89.94 68 ASP A C 1
ATOM 502 O O . ASP A 1 68 ? -2.104 4.150 -7.978 1.00 89.94 68 ASP A O 1
ATOM 506 N N . LEU A 1 69 ? -0.191 4.741 -6.966 1.00 90.00 69 LEU A N 1
ATOM 507 C CA . LEU A 1 69 ? 0.306 3.385 -6.764 1.00 90.00 69 LEU A CA 1
ATOM 508 C C . LEU A 1 69 ? -0.500 2.654 -5.682 1.00 90.00 69 LEU A C 1
ATOM 510 O O . LEU A 1 69 ? -0.889 1.506 -5.884 1.00 90.00 69 LEU A O 1
ATOM 514 N N . LEU A 1 70 ? -0.807 3.326 -4.569 1.00 88.94 70 LEU A N 1
ATOM 515 C CA . LEU A 1 70 ? -1.577 2.748 -3.469 1.00 88.94 70 LEU A CA 1
ATOM 516 C C . LEU A 1 70 ? -3.016 2.432 -3.896 1.00 88.94 70 LEU A C 1
ATOM 518 O O . LEU A 1 70 ? -3.538 1.390 -3.522 1.00 88.94 70 LEU A O 1
ATOM 522 N N . GLU A 1 71 ? -3.621 3.282 -4.731 1.00 88.88 71 GLU A N 1
ATOM 523 C CA . GLU A 1 71 ? -4.954 3.068 -5.316 1.00 88.88 71 GLU A CA 1
ATOM 524 C C . GLU A 1 71 ? -5.026 1.797 -6.164 1.00 88.88 71 GLU A C 1
ATOM 526 O O . GLU A 1 71 ? -6.031 1.096 -6.159 1.00 88.88 71 GLU A O 1
ATOM 531 N N . GLN A 1 72 ? -3.960 1.489 -6.898 1.00 87.69 72 GLN A N 1
ATOM 532 C CA . GLN A 1 72 ? -3.903 0.293 -7.738 1.00 87.69 72 GLN A CA 1
ATOM 533 C C . GLN A 1 72 ? -3.551 -0.975 -6.949 1.00 87.69 72 GLN A C 1
ATOM 535 O O . GLN A 1 72 ? -3.847 -2.077 -7.412 1.00 87.69 72 GLN A O 1
ATOM 540 N N . CYS A 1 73 ? -2.871 -0.815 -5.811 1.00 88.50 73 CYS A N 1
ATOM 541 C CA . CYS A 1 73 ? -2.348 -1.906 -4.997 1.00 88.50 73 CYS A CA 1
ATOM 542 C C . CYS A 1 73 ? -3.341 -2.364 -3.926 1.00 88.50 73 CYS A C 1
ATOM 544 O O . CYS A 1 73 ? -3.529 -3.562 -3.741 1.00 88.50 73 CYS A O 1
ATOM 546 N N . VAL A 1 74 ? -3.970 -1.431 -3.209 1.00 87.50 74 VAL A N 1
ATOM 547 C CA . VAL A 1 74 ? -4.790 -1.729 -2.030 1.00 87.50 74 VAL A CA 1
ATOM 548 C C . VAL A 1 74 ? -6.266 -1.713 -2.401 1.00 87.50 74 VAL A C 1
ATOM 550 O O . VAL A 1 74 ? -6.785 -0.713 -2.885 1.00 87.50 74 VAL A O 1
ATOM 553 N N . GLU A 1 75 ? -6.959 -2.812 -2.124 1.00 87.62 75 GLU A N 1
ATOM 554 C CA . GLU A 1 75 ? -8.390 -2.955 -2.408 1.00 87.62 75 GLU A CA 1
ATOM 555 C C . GLU A 1 75 ? -9.246 -2.358 -1.288 1.00 87.62 75 GLU A C 1
ATOM 557 O O . GLU A 1 75 ? -10.231 -1.648 -1.509 1.00 87.62 75 GLU A O 1
ATOM 562 N N . ARG A 1 76 ? -8.874 -2.662 -0.046 1.00 86.81 76 ARG A N 1
ATOM 563 C CA . ARG A 1 76 ? -9.587 -2.223 1.151 1.00 86.81 76 ARG A CA 1
ATOM 564 C C . ARG A 1 76 ? -8.654 -2.199 2.345 1.00 86.81 76 ARG A C 1
ATOM 566 O O . ARG A 1 76 ? -7.700 -2.973 2.423 1.00 86.81 76 ARG A O 1
ATOM 573 N N . TRP A 1 77 ? -8.986 -1.350 3.303 1.00 87.88 77 TRP A N 1
ATOM 574 C CA . TRP A 1 77 ? -8.376 -1.378 4.620 1.00 87.88 77 TRP A CA 1
ATOM 575 C C . TRP A 1 77 ? -9.447 -1.273 5.695 1.00 87.88 77 TRP A C 1
ATOM 577 O O . TRP A 1 77 ? -10.536 -0.756 5.460 1.00 87.88 77 TRP A O 1
ATOM 587 N N . SER A 1 78 ? -9.155 -1.752 6.892 1.00 86.19 78 SER A N 1
ATOM 588 C CA . SER A 1 78 ? -9.998 -1.528 8.061 1.00 86.19 78 SER A CA 1
ATOM 589 C C . SER A 1 78 ? -9.133 -1.092 9.218 1.00 86.19 78 SER A C 1
ATOM 591 O O . SER A 1 78 ? -8.059 -1.652 9.440 1.00 86.19 78 SER A O 1
ATOM 593 N N . TYR A 1 79 ? -9.626 -0.126 9.976 1.00 82.19 79 TYR A N 1
ATOM 594 C CA . TYR A 1 79 ? -8.976 0.325 11.190 1.00 82.19 79 TYR A CA 1
ATOM 595 C C . TYR A 1 79 ? -9.875 0.033 12.382 1.00 82.19 79 TYR A C 1
ATOM 597 O O . TYR A 1 79 ? -11.079 0.287 12.341 1.00 82.19 79 TYR A O 1
ATOM 605 N N . GLN A 1 80 ? -9.282 -0.534 13.421 1.00 82.56 80 GLN A N 1
ATOM 606 C CA . GLN A 1 80 ? -9.963 -0.929 14.637 1.00 82.56 80 GLN A CA 1
ATOM 607 C C . GLN A 1 80 ? -9.178 -0.391 15.827 1.00 82.56 80 GLN A C 1
ATOM 609 O O . GLN A 1 80 ? -8.004 -0.707 15.986 1.00 82.56 80 GLN A O 1
ATOM 614 N N . HIS A 1 81 ? -9.823 0.407 16.667 1.00 80.62 81 HIS A N 1
ATOM 615 C CA . HIS A 1 81 ? -9.295 0.739 17.988 1.00 80.62 81 HIS A CA 1
ATOM 616 C C . HIS A 1 81 ? -9.724 -0.310 19.014 1.00 80.62 81 HIS A C 1
ATOM 618 O O . HIS A 1 81 ? -10.722 -1.003 18.817 1.00 80.62 81 HIS A O 1
ATOM 624 N N . GLU A 1 82 ? -8.994 -0.401 20.120 1.00 74.88 82 GLU A N 1
ATOM 625 C CA . GLU A 1 82 ? -9.335 -1.239 21.264 1.00 74.88 82 GLU A CA 1
ATOM 626 C C . GLU A 1 82 ? -10.768 -0.942 21.729 1.00 74.88 82 GLU A C 1
ATOM 628 O O . GLU A 1 82 ? -11.111 0.196 22.046 1.00 74.88 82 GLU A O 1
ATOM 633 N N . GLY A 1 83 ? -11.626 -1.965 21.702 1.00 71.81 83 GLY A N 1
ATOM 634 C CA . GLY A 1 83 ? -13.048 -1.845 22.043 1.00 71.81 83 GLY A CA 1
ATOM 635 C C . GLY A 1 83 ? -13.980 -1.400 20.906 1.00 71.81 83 GLY A C 1
ATOM 636 O O . GLY A 1 83 ? -15.189 -1.365 21.119 1.00 71.81 83 GLY A O 1
ATOM 637 N N . SER A 1 84 ? -13.466 -1.112 19.707 1.00 79.50 84 SER A N 1
ATOM 638 C CA . SER A 1 84 ? -14.272 -0.816 18.511 1.00 79.50 84 SER A CA 1
ATOM 639 C C . SER A 1 84 ? -14.390 -2.035 17.597 1.00 79.50 84 SER A C 1
ATOM 641 O O . SER A 1 84 ? -13.488 -2.870 17.550 1.00 79.50 84 SER A O 1
ATOM 643 N N . GLU A 1 85 ? -15.471 -2.127 16.820 1.00 78.00 85 GLU A N 1
ATOM 644 C CA . GLU A 1 85 ? -15.571 -3.110 15.734 1.00 78.00 85 GLU A CA 1
ATOM 645 C C . GLU A 1 85 ? -14.776 -2.653 14.498 1.00 78.00 85 GLU A C 1
ATOM 647 O O . GLU A 1 85 ? -14.755 -1.457 14.181 1.00 78.00 85 GLU A O 1
ATOM 652 N N . PRO A 1 86 ? -14.118 -3.579 13.776 1.00 75.44 86 PRO A N 1
ATOM 653 C CA . PRO A 1 86 ? -13.409 -3.248 12.549 1.00 75.44 86 PRO A CA 1
ATOM 654 C C . PRO A 1 86 ? -14.411 -2.847 11.464 1.00 75.44 86 PRO A C 1
ATOM 656 O O . PRO A 1 86 ? -15.243 -3.649 11.043 1.00 75.44 86 PRO A O 1
ATOM 659 N N . GLN A 1 87 ? -14.304 -1.616 10.961 1.00 76.44 87 GLN A N 1
ATOM 660 C CA . GLN A 1 87 ? -15.092 -1.176 9.809 1.00 76.44 87 GLN A CA 1
ATOM 661 C C . GLN A 1 87 ? -14.244 -1.265 8.536 1.00 76.44 87 GLN A C 1
ATOM 663 O O . GLN A 1 87 ? -13.277 -0.507 8.394 1.00 76.44 87 GLN A O 1
ATOM 668 N N . PRO A 1 88 ? -14.558 -2.186 7.605 1.00 78.44 88 PRO A N 1
ATOM 669 C CA . PRO A 1 88 ? -13.884 -2.234 6.320 1.00 78.44 88 PRO A CA 1
ATOM 670 C C . PRO A 1 88 ? -14.279 -1.015 5.492 1.00 78.44 88 PRO A C 1
ATOM 672 O O . PRO A 1 88 ? -15.443 -0.822 5.145 1.00 78.44 88 PRO A O 1
ATOM 675 N N . VAL A 1 89 ? -13.285 -0.203 5.154 1.00 77.25 89 VAL A N 1
ATOM 676 C CA . VAL A 1 89 ? -13.435 0.939 4.262 1.00 77.25 89 VAL A CA 1
ATOM 677 C C . VAL A 1 89 ? -12.855 0.535 2.905 1.00 77.25 89 VAL A C 1
ATOM 679 O O . VAL A 1 89 ? -11.676 0.168 2.830 1.00 77.25 89 VAL A O 1
ATOM 682 N N . PRO A 1 90 ? -13.648 0.571 1.817 1.00 75.00 90 PRO A N 1
ATOM 683 C CA . PRO A 1 90 ? -13.089 0.388 0.487 1.00 75.00 90 PRO A CA 1
ATOM 684 C C . PRO A 1 90 ? -12.068 1.495 0.241 1.00 75.00 90 PRO A C 1
ATOM 686 O O . PRO A 1 90 ? -12.326 2.674 0.516 1.00 75.00 90 PRO A O 1
ATOM 689 N N . VAL A 1 91 ? -10.898 1.125 -0.269 1.00 78.06 91 VAL A N 1
ATOM 690 C CA . VAL A 1 91 ? -9.858 2.110 -0.536 1.00 78.06 91 VAL A CA 1
ATOM 691 C C . VAL A 1 91 ? -10.246 2.871 -1.794 1.00 78.06 91 VAL A C 1
ATOM 693 O O . VAL A 1 91 ? -10.163 2.381 -2.912 1.00 78.06 91 VAL A O 1
ATOM 696 N N . THR A 1 92 ? -10.738 4.092 -1.597 1.00 77.44 92 THR A N 1
ATOM 697 C CA . THR A 1 92 ? -11.079 5.008 -2.689 1.00 77.44 92 THR A CA 1
ATOM 698 C C . THR A 1 92 ? -10.018 6.095 -2.814 1.00 77.44 92 THR A C 1
ATOM 700 O O . THR A 1 92 ? -9.347 6.442 -1.835 1.00 77.44 92 THR A O 1
ATOM 703 N N . ARG A 1 93 ? -9.938 6.744 -3.987 1.00 75.50 93 ARG A N 1
ATOM 704 C CA . ARG A 1 93 ? -9.124 7.965 -4.183 1.00 75.50 93 ARG A CA 1
ATOM 705 C C . ARG A 1 93 ? -9.302 8.987 -3.072 1.00 75.50 93 ARG A C 1
ATOM 707 O O . ARG A 1 93 ? -8.358 9.691 -2.721 1.00 75.50 93 ARG A O 1
ATOM 714 N N . ARG A 1 94 ? -10.524 9.116 -2.552 1.00 81.12 94 ARG A N 1
ATOM 715 C CA . ARG A 1 94 ? -10.851 10.096 -1.518 1.00 81.12 94 ARG A CA 1
ATOM 716 C C . ARG A 1 94 ? -10.165 9.767 -0.198 1.00 81.12 94 ARG A C 1
ATOM 718 O O . ARG A 1 94 ? -9.658 10.686 0.436 1.00 81.12 94 ARG A O 1
ATOM 725 N N . GLU A 1 95 ? -10.117 8.497 0.184 1.00 82.31 95 GLU A N 1
ATOM 726 C CA . GLU A 1 95 ? -9.463 8.066 1.421 1.00 82.31 95 GLU A CA 1
ATOM 727 C C . GLU A 1 95 ? -7.939 8.151 1.302 1.00 82.31 95 GLU A C 1
ATOM 729 O O . GLU A 1 95 ? -7.288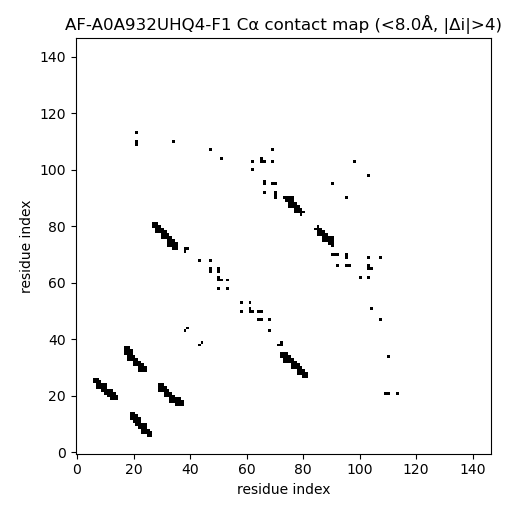 8.726 2.170 1.00 82.31 95 GLU A O 1
ATOM 734 N N . ILE A 1 96 ? -7.373 7.726 0.168 1.00 84.69 96 ILE A N 1
ATOM 735 C CA . ILE A 1 96 ? -5.929 7.833 -0.096 1.00 84.69 96 ILE A CA 1
ATOM 736 C C . ILE A 1 96 ? -5.454 9.295 -0.096 1.00 84.69 96 ILE A C 1
ATOM 738 O O . ILE A 1 96 ? -4.366 9.610 0.388 1.00 84.69 96 ILE A O 1
ATOM 742 N N . ARG A 1 97 ? -6.266 10.229 -0.607 1.00 85.06 97 ARG A N 1
ATOM 743 C CA . ARG A 1 97 ? -5.930 11.664 -0.605 1.00 85.06 97 ARG A CA 1
ATOM 744 C C . ARG A 1 97 ? -5.820 12.271 0.791 1.00 85.06 97 ARG A C 1
ATOM 746 O O . ARG A 1 97 ? -5.149 13.291 0.924 1.00 85.06 97 ARG A O 1
ATOM 753 N N . LYS A 1 98 ? -6.448 11.672 1.806 1.00 87.25 98 LYS A N 1
ATOM 754 C CA . LYS A 1 98 ? -6.329 12.126 3.200 1.00 87.25 98 LYS A CA 1
ATOM 755 C C . LYS A 1 98 ? -4.994 11.730 3.828 1.00 87.25 98 LYS A C 1
ATOM 757 O O . LYS A 1 98 ? -4.630 12.303 4.850 1.00 87.25 98 LYS A O 1
ATOM 762 N N . LEU A 1 99 ? -4.272 10.780 3.229 1.00 87.50 99 LEU A N 1
ATOM 763 C CA . LEU A 1 99 ? -3.000 10.313 3.758 1.00 87.50 99 LEU A CA 1
ATOM 764 C C . LEU A 1 99 ? -1.907 11.369 3.582 1.00 87.50 99 LEU A C 1
ATOM 766 O O . LEU A 1 99 ? -1.712 11.935 2.493 1.00 87.50 99 LEU A O 1
ATOM 770 N N . ASN A 1 100 ? -1.171 11.599 4.665 1.00 88.69 100 ASN A N 1
ATOM 771 C CA . ASN A 1 100 ? 0.074 12.351 4.631 1.00 88.69 100 ASN A CA 1
ATOM 772 C C . ASN A 1 100 ? 1.224 11.472 4.100 1.00 88.69 100 ASN A C 1
ATOM 774 O O . ASN A 1 100 ? 1.074 10.265 3.912 1.00 88.69 100 ASN A O 1
ATOM 778 N N . ARG A 1 101 ? 2.379 12.087 3.829 1.00 86.69 101 ARG A N 1
ATOM 779 C CA . ARG A 1 101 ? 3.534 11.373 3.272 1.00 86.69 101 ARG A CA 1
ATOM 780 C C . ARG A 1 101 ? 3.992 10.230 4.174 1.00 86.69 101 ARG A C 1
ATOM 782 O O . ARG A 1 101 ? 4.193 9.135 3.669 1.00 86.69 101 ARG A O 1
ATOM 789 N N . ASP A 1 102 ? 4.114 10.462 5.475 1.00 87.88 102 ASP A N 1
ATOM 790 C CA . ASP A 1 102 ? 4.610 9.448 6.412 1.00 87.88 102 ASP A CA 1
ATOM 791 C C . ASP A 1 102 ? 3.698 8.216 6.437 1.00 87.88 102 ASP A C 1
ATOM 793 O O . ASP A 1 102 ? 4.181 7.089 6.409 1.00 87.88 102 ASP A O 1
ATOM 797 N N . GLN A 1 103 ? 2.379 8.422 6.374 1.00 87.81 103 GLN A N 1
ATOM 798 C CA . GLN A 1 103 ? 1.395 7.348 6.245 1.00 87.81 103 GLN A CA 1
ATOM 799 C C . GLN A 1 103 ? 1.533 6.593 4.918 1.00 87.81 103 GLN A C 1
ATOM 801 O O . GLN A 1 103 ? 1.472 5.368 4.913 1.00 87.81 103 GLN A O 1
ATOM 806 N N . LEU A 1 104 ? 1.741 7.298 3.798 1.00 88.56 104 LEU A N 1
ATOM 807 C CA . LEU A 1 104 ? 1.968 6.658 2.496 1.00 88.56 104 LEU A CA 1
ATOM 808 C C . LEU A 1 104 ? 3.227 5.787 2.522 1.00 88.56 104 LEU A C 1
ATOM 810 O O . LEU A 1 104 ? 3.175 4.630 2.116 1.00 88.56 104 LEU A O 1
ATOM 814 N N . VAL A 1 105 ? 4.342 6.327 3.022 1.00 88.88 105 VAL A N 1
ATOM 815 C CA . VAL A 1 105 ? 5.613 5.597 3.129 1.00 88.88 105 VAL A CA 1
ATOM 816 C C . VAL A 1 105 ? 5.456 4.372 4.022 1.00 88.88 105 VAL A C 1
ATOM 818 O O . VAL A 1 105 ? 5.837 3.274 3.623 1.00 88.88 105 VAL A O 1
ATOM 821 N N . TRP A 1 106 ? 4.846 4.543 5.193 1.00 89.12 106 TRP A N 1
ATOM 822 C CA . TRP A 1 106 ? 4.645 3.459 6.146 1.00 89.12 106 TRP A CA 1
ATOM 823 C C . TRP A 1 106 ? 3.781 2.324 5.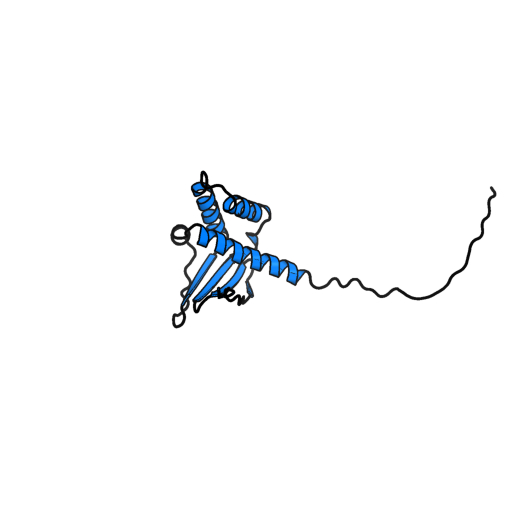574 1.00 89.12 106 TRP A C 1
ATOM 825 O O . TRP A 1 106 ? 4.135 1.158 5.723 1.00 89.12 106 TRP A O 1
ATOM 835 N N . LEU A 1 107 ? 2.701 2.635 4.846 1.00 88.25 107 LEU A N 1
ATOM 836 C CA . LEU A 1 107 ? 1.872 1.612 4.194 1.00 88.25 107 LEU A CA 1
ATOM 837 C C . LEU A 1 107 ? 2.662 0.790 3.169 1.00 88.25 107 LEU A C 1
ATOM 839 O O . LEU A 1 107 ? 2.539 -0.433 3.133 1.00 88.25 107 LEU A O 1
ATOM 843 N N . PHE A 1 108 ? 3.495 1.443 2.354 1.00 87.56 108 PHE A N 1
ATOM 844 C CA . PHE A 1 108 ? 4.340 0.735 1.392 1.00 87.56 108 PHE A CA 1
ATOM 845 C C . PHE A 1 108 ? 5.429 -0.107 2.057 1.00 87.56 108 PHE A C 1
ATOM 847 O O . PHE A 1 108 ? 5.755 -1.169 1.534 1.00 87.56 108 PHE A O 1
ATOM 854 N N . GLN A 1 109 ? 5.963 0.331 3.199 1.00 86.56 109 GLN A N 1
ATOM 855 C CA . GLN A 1 109 ? 6.905 -0.465 3.988 1.00 86.56 109 GLN A CA 1
ATOM 856 C C . GLN A 1 109 ? 6.236 -1.726 4.536 1.00 86.56 109 GLN A C 1
ATOM 858 O O . GLN A 1 109 ? 6.742 -2.814 4.304 1.00 86.56 109 GLN A O 1
ATOM 863 N N . VAL A 1 110 ? 5.054 -1.602 5.150 1.00 86.31 110 VAL A N 1
ATOM 864 C CA . VAL A 1 110 ? 4.283 -2.751 5.660 1.00 86.31 110 VAL A CA 1
ATOM 865 C C . VAL A 1 110 ? 4.005 -3.778 4.560 1.00 86.31 110 VAL A C 1
ATOM 867 O O . VAL A 1 110 ? 4.206 -4.973 4.761 1.00 86.31 110 VAL A O 1
ATOM 870 N N . ILE A 1 111 ? 3.554 -3.318 3.388 1.00 85.44 111 ILE A N 1
ATOM 871 C CA . ILE A 1 111 ? 3.297 -4.196 2.240 1.00 85.44 111 ILE A CA 1
ATOM 872 C C . ILE A 1 111 ? 4.607 -4.844 1.766 1.00 85.44 111 ILE A C 1
ATOM 874 O O . ILE A 1 111 ? 4.654 -6.055 1.557 1.00 85.44 111 ILE A O 1
ATOM 878 N N . GLY A 1 112 ? 5.675 -4.054 1.620 1.00 83.31 112 GLY A N 1
ATOM 879 C CA . GLY A 1 112 ? 6.986 -4.520 1.169 1.00 83.31 112 GLY A CA 1
ATOM 880 C C . GLY A 1 112 ? 7.606 -5.577 2.082 1.00 83.31 112 GLY A C 1
ATOM 881 O O . GLY A 1 112 ? 8.088 -6.596 1.585 1.00 83.31 112 GLY A O 1
ATOM 882 N N . ASP A 1 113 ? 7.547 -5.365 3.395 1.00 83.75 113 ASP A N 1
ATOM 883 C CA . ASP A 1 113 ? 8.051 -6.298 4.402 1.00 83.75 113 ASP A CA 1
ATOM 884 C C . ASP A 1 113 ? 7.288 -7.630 4.337 1.00 83.75 113 ASP A C 1
ATOM 886 O O . ASP A 1 113 ? 7.914 -8.689 4.251 1.00 83.75 113 ASP A O 1
ATOM 890 N N . ASP A 1 114 ? 5.950 -7.590 4.246 1.00 83.44 114 ASP A N 1
ATOM 891 C CA . ASP A 1 114 ? 5.122 -8.800 4.125 1.00 83.44 114 ASP A CA 1
ATOM 892 C C . ASP A 1 114 ? 5.475 -9.612 2.866 1.00 83.44 114 ASP A C 1
ATOM 894 O O . ASP A 1 114 ? 5.581 -10.840 2.914 1.00 83.44 114 ASP A O 1
ATOM 898 N N . ILE A 1 115 ? 5.727 -8.944 1.737 1.00 79.19 115 ILE A N 1
ATOM 899 C CA . ILE A 1 115 ? 6.138 -9.608 0.492 1.00 79.19 115 ILE A CA 1
ATOM 900 C C . ILE A 1 115 ? 7.525 -10.237 0.630 1.00 79.19 115 ILE A C 1
ATOM 902 O O . ILE A 1 115 ? 7.720 -11.386 0.227 1.00 79.19 115 ILE A O 1
ATOM 906 N N . GLN A 1 116 ? 8.500 -9.510 1.181 1.00 79.31 116 GLN A N 1
ATOM 907 C CA . GLN A 1 116 ? 9.851 -10.045 1.360 1.00 79.31 116 GLN A CA 1
ATOM 908 C C . GLN A 1 116 ? 9.856 -11.264 2.279 1.00 79.31 116 GLN A C 1
ATOM 910 O O . GLN A 1 116 ? 10.555 -12.239 2.006 1.00 79.31 116 GLN A O 1
ATOM 915 N N . GLU A 1 117 ? 9.077 -11.228 3.358 1.00 79.00 117 GLU A N 1
ATOM 916 C CA . GLU A 1 117 ? 8.929 -12.370 4.253 1.00 79.00 117 GLU A CA 1
ATOM 917 C C . GLU A 1 117 ? 8.292 -13.567 3.543 1.00 79.00 117 GLU A C 1
ATOM 919 O O . GLU A 1 117 ? 8.777 -14.686 3.697 1.00 79.00 117 GLU A O 1
ATOM 924 N N . ARG A 1 118 ? 7.282 -13.354 2.691 1.00 74.75 118 ARG A N 1
ATOM 925 C CA . ARG A 1 118 ? 6.682 -14.431 1.883 1.00 74.75 118 ARG A CA 1
ATOM 926 C C . ARG A 1 118 ? 7.673 -15.056 0.912 1.00 74.75 118 ARG A C 1
ATOM 928 O O . ARG A 1 118 ? 7.712 -16.277 0.807 1.00 74.75 118 ARG A O 1
ATOM 935 N N . LEU A 1 119 ? 8.483 -14.245 0.231 1.00 73.31 119 LEU A N 1
ATOM 936 C CA . LEU A 1 119 ? 9.513 -14.747 -0.683 1.00 73.31 119 LEU A CA 1
ATOM 937 C C . LEU A 1 119 ? 10.571 -15.575 0.058 1.00 73.31 119 LEU A C 1
ATOM 939 O O . LEU A 1 119 ? 10.986 -16.618 -0.438 1.00 73.31 119 LEU A O 1
ATOM 943 N N . LYS A 1 120 ? 10.966 -15.154 1.267 1.00 75.38 120 LYS A N 1
ATOM 944 C CA . LYS A 1 120 ? 11.889 -15.916 2.122 1.00 75.38 120 LYS A CA 1
ATOM 945 C C . LYS A 1 120 ? 11.269 -17.234 2.594 1.00 75.38 120 LYS A C 1
ATOM 947 O O . LYS A 1 120 ? 11.925 -18.266 2.524 1.00 75.38 120 LYS A O 1
ATOM 952 N N . SER A 1 121 ? 10.011 -17.218 3.0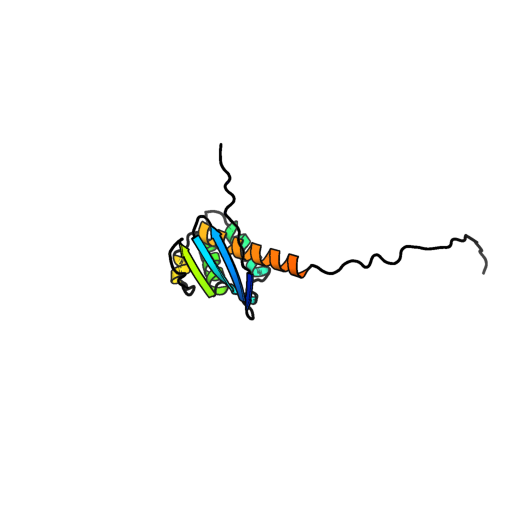40 1.00 68.81 121 SER A N 1
ATOM 953 C CA . SER A 1 121 ? 9.306 -18.421 3.504 1.00 68.81 121 SER A CA 1
ATOM 954 C C . SER A 1 121 ? 8.983 -19.408 2.378 1.00 68.81 121 SER A C 1
ATOM 956 O O . SER A 1 121 ? 9.001 -20.611 2.612 1.00 68.81 121 SER A O 1
ATOM 958 N N . ALA A 1 122 ? 8.732 -18.932 1.156 1.00 60.59 122 ALA A N 1
ATOM 959 C CA . ALA A 1 122 ? 8.542 -19.786 -0.018 1.00 60.59 122 ALA A CA 1
ATOM 960 C C . ALA A 1 122 ? 9.852 -20.438 -0.511 1.00 60.59 122 ALA A C 1
ATOM 962 O O . ALA A 1 122 ? 9.803 -21.403 -1.265 1.00 60.59 122 ALA A O 1
ATOM 963 N N . GLY A 1 123 ? 11.014 -19.936 -0.077 1.00 50.16 123 GLY A N 1
ATOM 964 C CA . GLY A 1 123 ? 12.340 -20.473 -0.406 1.00 50.16 123 GLY A CA 1
ATOM 965 C C . GLY A 1 123 ? 12.853 -21.571 0.537 1.00 50.16 123 GLY A C 1
ATOM 966 O O . GLY A 1 123 ? 14.018 -21.946 0.447 1.00 50.16 123 GLY A O 1
ATOM 967 N N . GLY A 1 124 ? 12.026 -22.079 1.454 1.00 45.66 124 GLY A N 1
ATOM 968 C CA . GLY A 1 124 ? 12.412 -23.101 2.429 1.00 45.66 124 GLY A CA 1
ATOM 969 C C . GLY A 1 124 ? 12.124 -24.538 1.985 1.00 45.66 124 GLY A C 1
ATOM 970 O O . GLY A 1 124 ? 11.252 -25.163 2.571 1.00 45.66 124 GLY A O 1
ATOM 971 N N . SER A 1 125 ? 12.828 -25.044 0.967 1.00 43.78 125 SER A N 1
ATOM 972 C CA . SER A 1 125 ? 13.308 -26.441 0.860 1.00 43.78 125 SER A CA 1
ATOM 973 C C . SER A 1 125 ? 13.990 -26.642 -0.499 1.00 43.78 125 SER A C 1
ATOM 975 O O . SER A 1 125 ? 13.399 -27.076 -1.484 1.00 43.78 125 SER A O 1
ATOM 977 N N . ALA A 1 126 ? 15.261 -26.276 -0.550 1.00 40.38 126 ALA A N 1
ATOM 978 C CA . ALA A 1 126 ? 16.242 -27.045 -1.291 1.00 40.38 126 ALA A CA 1
ATOM 979 C C . ALA A 1 126 ? 17.365 -27.270 -0.286 1.00 40.38 126 ALA A C 1
ATOM 981 O O . ALA A 1 126 ? 18.312 -26.488 -0.197 1.00 40.38 126 ALA A O 1
ATOM 982 N N . GLU A 1 127 ? 17.183 -28.276 0.569 1.00 38.88 127 GLU A N 1
ATOM 983 C CA . GLU A 1 127 ? 18.340 -28.888 1.207 1.00 38.88 127 GLU A CA 1
ATOM 984 C C . GLU A 1 127 ? 19.274 -29.319 0.066 1.00 38.88 127 GLU A C 1
ATOM 986 O O . GLU A 1 127 ? 18.814 -29.995 -0.860 1.00 38.88 127 GLU A O 1
ATOM 991 N N . PRO A 1 128 ? 20.553 -28.912 0.044 1.00 46.12 128 PRO A N 1
ATOM 992 C CA . PRO A 1 128 ? 21.509 -29.678 -0.727 1.00 46.12 128 PRO A CA 1
ATOM 993 C C . PRO A 1 128 ? 21.528 -31.063 -0.079 1.00 46.12 128 PRO A C 1
ATOM 995 O O . PRO A 1 128 ? 21.854 -31.170 1.101 1.00 46.12 128 PRO A O 1
ATOM 998 N N . GLU A 1 129 ? 21.140 -32.104 -0.818 1.00 42.56 129 GLU A N 1
ATOM 999 C CA . GLU A 1 129 ? 21.462 -33.485 -0.457 1.00 42.56 129 GLU A CA 1
ATOM 1000 C C . GLU A 1 129 ? 22.984 -33.570 -0.273 1.00 42.56 129 GLU A C 1
ATOM 1002 O O . GLU A 1 129 ? 23.757 -33.765 -1.209 1.00 42.56 129 GLU A O 1
ATOM 1007 N N . THR A 1 130 ? 23.437 -33.359 0.956 1.00 51.88 130 THR A N 1
ATOM 1008 C CA . THR A 1 130 ? 24.723 -33.831 1.438 1.00 51.88 130 THR A CA 1
ATOM 1009 C C . THR A 1 130 ? 24.544 -35.297 1.789 1.00 51.88 130 THR A C 1
ATOM 1011 O O . THR A 1 130 ? 24.411 -35.633 2.959 1.00 51.88 130 THR A O 1
ATOM 1014 N N . ASP A 1 131 ? 24.521 -36.159 0.776 1.00 46.56 131 ASP A N 1
ATOM 1015 C CA . ASP A 1 131 ? 24.767 -37.591 0.952 1.00 46.56 131 ASP A CA 1
ATOM 1016 C C . ASP A 1 131 ? 25.481 -38.153 -0.286 1.00 46.56 131 ASP A C 1
ATOM 1018 O O . ASP A 1 131 ? 24.892 -38.772 -1.162 1.00 46.56 131 ASP A O 1
ATOM 1022 N N . ALA A 1 132 ? 26.774 -37.835 -0.403 1.00 48.72 132 ALA A N 1
ATOM 1023 C CA . ALA A 1 132 ? 27.746 -38.621 -1.174 1.00 48.72 132 ALA A CA 1
ATOM 1024 C C . ALA A 1 132 ? 29.196 -38.211 -0.837 1.00 48.72 132 ALA A C 1
ATOM 1026 O O . ALA A 1 132 ? 30.048 -38.048 -1.707 1.00 48.72 132 ALA A O 1
ATOM 1027 N N . ALA A 1 133 ? 29.497 -38.031 0.446 1.00 51.50 133 ALA A N 1
ATOM 1028 C CA . ALA A 1 133 ? 30.820 -38.350 0.969 1.00 51.50 133 ALA A CA 1
ATOM 1029 C C . ALA A 1 133 ? 30.533 -39.465 1.972 1.00 51.50 133 ALA A C 1
ATOM 1031 O O . ALA A 1 133 ? 29.823 -39.252 2.941 1.00 51.50 133 ALA A O 1
ATOM 1032 N N . GLU A 1 134 ? 30.919 -40.709 1.736 1.00 45.16 134 GLU A N 1
ATOM 1033 C CA . GLU A 1 134 ? 32.305 -41.130 1.818 1.00 45.16 134 GLU A CA 1
ATOM 1034 C C . GLU A 1 134 ? 32.350 -42.614 1.413 1.00 45.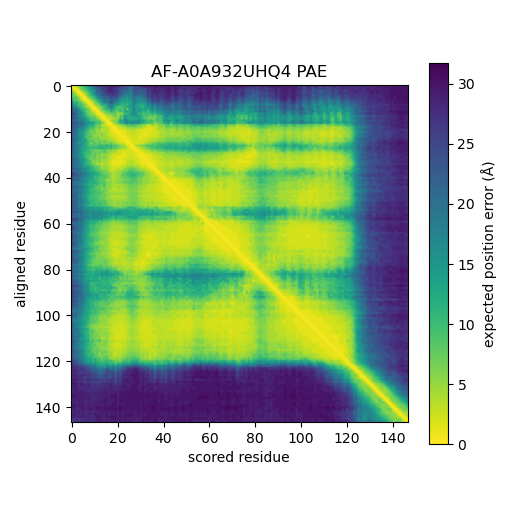16 134 GLU A C 1
ATOM 1036 O O . GLU A 1 134 ? 31.584 -43.409 1.956 1.00 45.16 134 GLU A O 1
ATOM 1041 N N . ARG A 1 135 ? 33.249 -43.006 0.502 1.00 44.62 135 ARG A N 1
ATOM 1042 C CA . ARG A 1 135 ? 34.337 -43.958 0.798 1.00 44.62 135 ARG A CA 1
ATOM 1043 C C . ARG A 1 135 ? 34.957 -44.585 -0.462 1.00 44.62 135 ARG A C 1
ATOM 1045 O O . ARG A 1 135 ? 34.322 -45.391 -1.124 1.00 44.62 135 ARG A O 1
ATOM 1052 N N . VAL A 1 136 ? 36.267 -44.307 -0.603 1.00 46.97 136 VAL A N 1
ATOM 1053 C CA . VAL A 1 136 ? 37.358 -45.304 -0.775 1.00 46.97 136 VAL A CA 1
ATOM 1054 C C . VAL A 1 136 ? 37.442 -45.927 -2.185 1.00 46.97 136 VAL A C 1
ATOM 1056 O O . VAL A 1 136 ? 36.502 -46.551 -2.640 1.00 46.97 136 VAL A O 1
ATOM 1059 N N . GLN A 1 137 ? 38.518 -45.818 -2.972 1.00 41.00 137 GLN A N 1
ATOM 1060 C CA . GLN A 1 137 ? 39.963 -45.905 -2.698 1.00 41.00 137 GLN A CA 1
ATOM 1061 C C . GLN A 1 137 ? 40.699 -45.338 -3.940 1.00 41.00 137 GLN A C 1
ATOM 1063 O O . GLN A 1 137 ? 40.346 -45.678 -5.063 1.00 41.00 137 GLN A O 1
ATOM 1068 N N . SER A 1 138 ? 41.573 -44.338 -3.815 1.00 51.34 138 SER A N 1
ATOM 1069 C CA . SER A 1 138 ? 43.043 -44.488 -3.802 1.00 51.34 138 SER A CA 1
ATOM 1070 C C . SER A 1 138 ? 43.606 -45.565 -4.741 1.00 51.34 138 SER A C 1
ATOM 1072 O O . SER A 1 138 ? 43.482 -46.742 -4.428 1.00 51.34 138 SER A O 1
ATOM 1074 N N . SER A 1 139 ? 44.255 -45.131 -5.831 1.00 48.66 139 SER A N 1
ATOM 1075 C CA . SER A 1 139 ? 45.591 -45.559 -6.314 1.00 48.66 139 SER A CA 1
ATOM 1076 C C . SER A 1 139 ? 45.806 -44.964 -7.719 1.00 48.66 139 SER A C 1
ATOM 1078 O O . SER A 1 139 ? 45.045 -45.243 -8.634 1.00 48.66 139 SER A O 1
ATOM 1080 N N . GLU A 1 140 ? 46.611 -43.915 -7.879 1.00 50.59 140 GLU A N 1
ATOM 1081 C CA . GLU A 1 140 ? 48.081 -43.937 -8.008 1.00 50.59 140 GLU A CA 1
ATOM 1082 C C . GLU A 1 140 ? 48.529 -44.090 -9.480 1.00 50.59 140 GLU A C 1
ATOM 1084 O O . GLU A 1 140 ? 48.464 -45.157 -10.073 1.00 50.59 140 GLU A O 1
ATOM 1089 N N . ILE A 1 141 ? 48.882 -42.934 -10.062 1.00 51.50 141 ILE A N 1
ATOM 1090 C CA . ILE A 1 141 ? 50.017 -42.624 -10.958 1.00 51.50 141 ILE A CA 1
ATOM 1091 C C . ILE A 1 141 ? 50.655 -43.802 -11.710 1.00 51.50 141 ILE A C 1
ATOM 1093 O O . ILE A 1 141 ? 51.378 -44.545 -11.067 1.00 51.50 141 ILE A O 1
ATOM 1097 N N . ILE A 1 142 ? 50.537 -43.820 -13.050 1.00 46.19 142 ILE A N 1
ATOM 1098 C CA . ILE A 1 142 ? 51.573 -44.067 -14.097 1.00 46.19 142 ILE A CA 1
ATOM 1099 C C . ILE A 1 142 ? 50.944 -43.505 -15.406 1.00 46.19 142 ILE A C 1
ATOM 1101 O O . ILE A 1 142 ? 49.805 -43.841 -15.697 1.00 46.19 142 ILE A O 1
ATOM 1105 N N . GLY A 1 143 ? 51.473 -42.582 -16.215 1.00 52.19 143 GLY A N 1
ATOM 1106 C CA . GLY A 1 143 ? 52.854 -42.242 -16.512 1.00 52.19 143 GLY A CA 1
ATOM 1107 C C . GLY A 1 143 ? 53.354 -43.052 -17.706 1.00 52.19 143 GLY A C 1
ATOM 1108 O O . GLY A 1 143 ? 54.226 -43.869 -17.478 1.00 52.19 143 GLY A O 1
ATOM 1109 N N . ASP A 1 144 ? 52.827 -42.882 -18.928 1.00 46.03 144 ASP A N 1
ATOM 1110 C CA . ASP A 1 144 ? 53.562 -43.362 -20.109 1.00 46.03 144 ASP A CA 1
ATOM 1111 C C . ASP A 1 144 ? 53.241 -42.578 -21.391 1.00 46.03 144 ASP A C 1
ATOM 1113 O O . ASP A 1 144 ? 52.100 -42.454 -21.840 1.00 46.03 144 ASP A O 1
ATOM 1117 N N . ASP A 1 145 ? 54.327 -42.013 -21.898 1.00 56.69 145 ASP A N 1
ATOM 1118 C CA . ASP A 1 145 ? 54.612 -41.512 -23.233 1.00 56.69 145 ASP A CA 1
ATOM 1119 C C . ASP A 1 145 ? 54.691 -42.699 -24.208 1.00 56.69 145 ASP A C 1
ATOM 1121 O O . ASP A 1 145 ? 55.243 -43.722 -23.823 1.00 56.69 145 ASP A O 1
ATOM 1125 N N . THR A 1 146 ? 54.158 -42.577 -25.432 1.00 52.22 146 THR A N 1
ATOM 1126 C CA . THR A 1 146 ? 54.671 -43.160 -26.703 1.00 52.22 146 THR A CA 1
ATOM 1127 C C . THR A 1 146 ? 53.533 -43.298 -27.725 1.00 52.22 146 THR A C 1
ATOM 1129 O O . THR A 1 146 ? 52.540 -43.982 -27.469 1.00 52.22 146 THR A O 1
ATOM 1132 N N . GLY A 1 147 ? 53.721 -42.724 -28.922 1.00 42.47 147 GLY A N 1
ATOM 1133 C CA . GLY A 1 147 ? 52.942 -43.046 -30.125 1.00 42.47 147 GLY A CA 1
ATOM 1134 C C . GLY A 1 147 ? 52.877 -41.934 -31.153 1.00 42.47 147 GLY A C 1
ATOM 1135 O O . GLY A 1 147 ? 51.764 -41.393 -31.317 1.00 42.47 147 GLY A O 1
#

Foldseek 3Di:
DDPPPDFDADFDWDDDVQKIWTWGDGDQKIKIWIWGPVLDDPVLLVLLVCLLPDDPVCVVVSLVSLLVSCLNTTQWMWMDGHPGDTDIDGDDSVNSVVDDPVRSNVVSVSVVVVVVVVVVVVPPDDDPPPPPDDDDDDDDDDDDDDD

Radius of gyration: 25.04 Å; Cα contacts (8 Å, |Δi|>4): 150; chains: 1; bounding box: 70×66×60 Å